Protein AF-A0AAW4VRD1-F1 (afdb_monomer)

Structure (mmCIF, N/CA/C/O backbone):
data_AF-A0AAW4VRD1-F1
#
_entry.id   AF-A0AAW4VRD1-F1
#
loop_
_atom_site.group_PDB
_atom_site.id
_atom_site.type_symbol
_atom_site.label_atom_id
_atom_site.label_alt_id
_atom_site.label_comp_id
_atom_site.label_asym_id
_atom_site.label_entity_id
_atom_site.label_seq_id
_a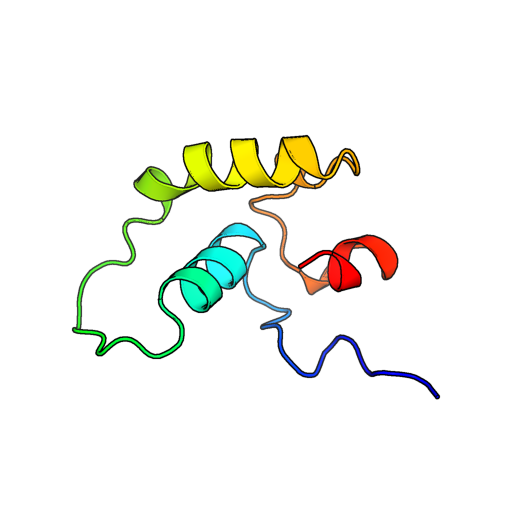tom_site.pdbx_PDB_ins_code
_atom_site.Cartn_x
_atom_site.Cartn_y
_atom_site.Cartn_z
_atom_site.occupancy
_atom_site.B_iso_or_equiv
_atom_site.auth_seq_id
_atom_site.auth_comp_id
_atom_site.auth_asym_id
_atom_site.auth_atom_id
_atom_site.pdbx_PDB_model_num
ATOM 1 N N . VAL A 1 1 ? 6.334 -15.635 19.189 1.00 44.75 1 VAL A N 1
ATOM 2 C CA . VAL A 1 1 ? 6.960 -15.456 17.859 1.00 44.75 1 VAL A CA 1
ATOM 3 C C . VAL A 1 1 ? 6.445 -14.144 17.290 1.00 44.75 1 VAL A C 1
ATOM 5 O O . VAL A 1 1 ? 5.367 -14.111 16.717 1.00 44.75 1 VAL A O 1
ATOM 8 N N . PHE A 1 2 ? 7.140 -13.045 17.590 1.00 38.72 2 PHE A N 1
ATOM 9 C CA . PHE A 1 2 ? 6.826 -11.719 17.056 1.00 38.72 2 PHE A CA 1
ATOM 10 C C . PHE A 1 2 ? 7.360 -11.692 15.622 1.00 38.72 2 PHE A C 1
ATOM 12 O O . PHE A 1 2 ? 8.570 -11.686 15.418 1.00 38.72 2 PHE A O 1
ATOM 19 N N . GLN A 1 3 ? 6.475 -11.774 14.631 1.00 50.81 3 GLN A N 1
ATOM 20 C CA . GLN A 1 3 ? 6.851 -11.400 13.273 1.00 50.81 3 GLN A CA 1
ATOM 21 C C . GLN A 1 3 ? 6.940 -9.880 13.277 1.00 50.81 3 GLN A C 1
ATOM 23 O O . GLN A 1 3 ? 5.928 -9.228 13.510 1.00 50.81 3 GLN A O 1
ATOM 28 N N . ASP A 1 4 ? 8.131 -9.315 13.094 1.00 50.53 4 ASP A N 1
ATOM 29 C CA . ASP A 1 4 ? 8.280 -7.883 12.852 1.00 50.53 4 ASP A CA 1
ATOM 30 C C . ASP A 1 4 ? 7.549 -7.550 11.539 1.00 50.53 4 ASP A C 1
ATOM 32 O O . ASP A 1 4 ? 8.063 -7.881 10.467 1.00 50.53 4 ASP A O 1
ATOM 36 N N . PRO A 1 5 ? 6.384 -6.870 11.559 1.00 53.47 5 PRO A N 1
ATOM 37 C CA . PRO A 1 5 ? 5.633 -6.545 10.339 1.00 53.47 5 PRO A CA 1
ATOM 38 C C . PRO A 1 5 ? 6.376 -5.531 9.446 1.00 53.47 5 PRO A C 1
ATOM 40 O O . PRO A 1 5 ? 5.911 -5.171 8.368 1.00 53.47 5 PRO A O 1
ATOM 43 N N . LYS A 1 6 ? 7.542 -5.056 9.907 1.00 53.69 6 LYS A N 1
ATOM 44 C CA . LYS A 1 6 ? 8.494 -4.228 9.164 1.00 53.69 6 LYS A CA 1
ATOM 45 C C . LYS A 1 6 ? 9.294 -5.034 8.132 1.00 53.69 6 LYS A C 1
ATOM 47 O O . LYS A 1 6 ? 9.834 -4.440 7.203 1.00 53.69 6 LYS A O 1
ATOM 52 N N . MET A 1 7 ? 9.396 -6.360 8.275 1.00 52.88 7 MET A N 1
ATOM 53 C CA . MET A 1 7 ? 10.057 -7.214 7.285 1.00 52.88 7 MET A CA 1
ATOM 54 C C . MET A 1 7 ? 9.098 -7.513 6.127 1.00 52.88 7 MET A C 1
ATOM 56 O O . MET A 1 7 ? 8.375 -8.501 6.147 1.00 52.88 7 MET A O 1
ATOM 60 N N . GLY A 1 8 ? 9.091 -6.650 5.106 1.00 59.28 8 GLY A N 1
ATOM 61 C CA . GLY A 1 8 ? 8.392 -6.913 3.838 1.00 59.28 8 GLY A CA 1
ATOM 62 C C . GLY A 1 8 ? 7.592 -5.742 3.269 1.00 59.28 8 GLY A C 1
ATOM 63 O O . GLY A 1 8 ? 7.228 -5.784 2.093 1.00 59.28 8 GLY A O 1
ATOM 64 N N . THR A 1 9 ? 7.376 -4.693 4.064 1.00 63.12 9 THR A N 1
ATOM 65 C CA . THR A 1 9 ? 6.703 -3.452 3.660 1.00 63.12 9 THR A CA 1
ATOM 66 C C . THR A 1 9 ? 7.651 -2.267 3.807 1.00 63.12 9 THR A C 1
ATOM 68 O O . THR A 1 9 ? 8.559 -2.277 4.638 1.00 63.12 9 THR A O 1
ATOM 71 N N . ALA A 1 10 ? 7.480 -1.239 2.979 1.00 73.44 10 ALA A N 1
ATOM 72 C CA . ALA A 1 10 ? 8.205 0.016 3.115 1.00 73.44 10 ALA A CA 1
ATOM 73 C C . ALA A 1 10 ? 7.377 0.968 4.003 1.00 73.44 10 ALA A C 1
ATOM 75 O O . ALA A 1 10 ? 6.402 1.541 3.516 1.00 73.44 10 ALA A O 1
ATOM 76 N N . PRO A 1 11 ? 7.733 1.163 5.290 1.00 70.25 11 PRO A N 1
ATOM 77 C CA . PRO A 1 11 ? 6.876 1.855 6.262 1.00 70.25 11 PRO A CA 1
ATOM 78 C C . PRO A 1 11 ? 6.676 3.344 5.958 1.00 70.25 11 PRO A C 1
ATOM 80 O O . PRO A 1 11 ? 5.625 3.897 6.267 1.00 70.25 11 PRO A O 1
ATOM 83 N N . ARG A 1 12 ? 7.655 3.982 5.299 1.00 77.81 12 ARG A N 1
ATOM 84 C CA . ARG A 1 12 ? 7.555 5.382 4.853 1.00 77.81 12 ARG A CA 1
ATOM 85 C C . ARG A 1 12 ? 6.740 5.560 3.571 1.00 77.81 12 ARG A C 1
ATOM 87 O O . ARG A 1 12 ? 6.405 6.689 3.235 1.00 77.81 12 ARG A O 1
ATOM 94 N N . MET A 1 13 ? 6.490 4.477 2.836 1.00 83.69 13 MET A N 1
ATOM 95 C CA . MET A 1 13 ? 5.696 4.510 1.611 1.00 83.69 13 MET A CA 1
ATOM 96 C C . MET A 1 13 ? 4.216 4.391 1.956 1.00 83.69 13 MET A C 1
ATOM 98 O O . MET A 1 13 ? 3.839 3.801 2.976 1.00 83.69 13 MET A O 1
ATOM 102 N N . THR A 1 14 ? 3.370 4.946 1.098 1.00 87.25 14 THR A N 1
ATOM 103 C CA . THR A 1 14 ? 1.923 4.823 1.262 1.00 87.25 14 THR A CA 1
ATOM 104 C C . THR A 1 14 ? 1.465 3.394 0.998 1.00 87.25 14 THR A C 1
ATOM 106 O O . THR A 1 14 ? 2.183 2.570 0.412 1.00 87.25 14 THR A O 1
ATOM 109 N N . VAL A 1 15 ? 0.246 3.085 1.431 1.00 85.44 15 VAL A N 1
ATOM 110 C CA . VAL A 1 15 ? -0.424 1.822 1.100 1.00 85.44 15 VAL A CA 1
ATOM 111 C C . VAL A 1 15 ? -0.465 1.617 -0.415 1.00 85.44 15 VAL A C 1
ATOM 113 O O . VAL A 1 15 ? -0.064 0.560 -0.900 1.00 85.44 15 VA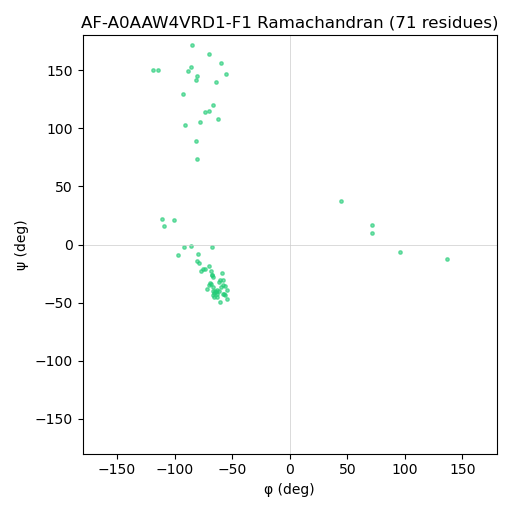L A O 1
ATOM 116 N N . ALA A 1 16 ? -0.856 2.647 -1.174 1.00 86.12 16 ALA A N 1
ATOM 117 C CA . ALA A 1 16 ? -0.896 2.600 -2.636 1.00 86.12 16 ALA A CA 1
ATOM 118 C C . ALA A 1 16 ? 0.458 2.219 -3.246 1.00 86.12 16 ALA A C 1
ATOM 120 O O . ALA A 1 16 ? 0.544 1.422 -4.179 1.00 86.12 16 ALA A O 1
ATOM 121 N N . GLU A 1 17 ? 1.533 2.807 -2.728 1.00 85.44 17 GLU A N 1
ATOM 122 C CA . GLU A 1 17 ? 2.869 2.574 -3.252 1.00 85.44 17 GLU A CA 1
ATOM 123 C C . GLU A 1 17 ? 3.380 1.171 -2.910 1.00 85.44 17 GLU A C 1
ATOM 125 O O . GLU A 1 17 ? 4.012 0.536 -3.754 1.00 85.44 17 GLU A O 1
ATOM 130 N N . ASN A 1 18 ? 3.082 0.661 -1.712 1.00 87.31 18 ASN A N 1
ATOM 131 C CA . ASN A 1 18 ? 3.405 -0.717 -1.341 1.00 87.31 18 ASN A CA 1
ATOM 132 C C . ASN A 1 18 ? 2.658 -1.718 -2.230 1.00 87.31 18 ASN A C 1
ATOM 134 O O . ASN A 1 18 ? 3.282 -2.637 -2.762 1.00 87.31 18 ASN A O 1
ATOM 138 N N . LEU A 1 19 ? 1.362 -1.494 -2.468 1.00 85.94 19 LEU A N 1
ATOM 139 C CA . LEU A 1 19 ? 0.551 -2.325 -3.360 1.00 85.94 19 LEU A CA 1
ATOM 140 C C . LEU A 1 19 ? 1.078 -2.306 -4.791 1.00 85.94 19 LEU A C 1
ATOM 142 O O . LEU 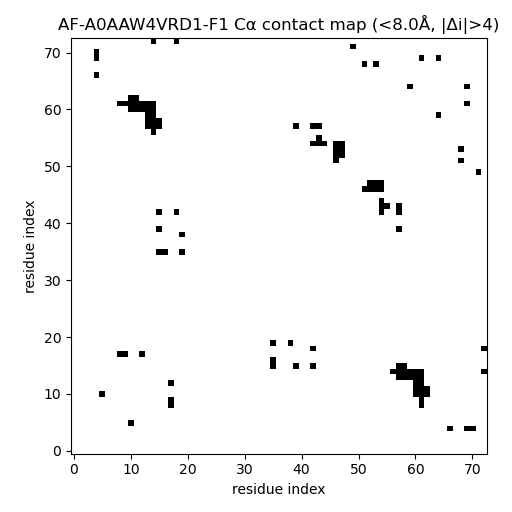A 1 19 ? 1.167 -3.348 -5.435 1.00 85.94 19 LEU A O 1
ATOM 146 N N . LEU A 1 20 ? 1.513 -1.148 -5.281 1.00 87.88 20 LEU A N 1
ATOM 147 C CA . LEU A 1 20 ? 2.122 -1.055 -6.601 1.00 87.88 20 LEU A CA 1
ATOM 148 C C . LEU A 1 20 ? 3.459 -1.804 -6.674 1.00 87.88 20 LEU A C 1
ATOM 150 O O . LEU A 1 20 ? 3.750 -2.493 -7.654 1.00 87.88 20 LEU A O 1
ATOM 154 N N . VAL A 1 21 ? 4.286 -1.694 -5.633 1.00 86.31 21 VAL A N 1
ATOM 155 C CA . VAL A 1 21 ? 5.548 -2.435 -5.561 1.00 86.31 21 VAL A CA 1
ATOM 156 C C . VAL A 1 21 ? 5.296 -3.941 -5.521 1.00 86.31 21 VAL A C 1
ATOM 158 O O . VAL A 1 21 ? 6.034 -4.680 -6.178 1.00 86.31 21 VAL A O 1
ATOM 161 N N . ALA A 1 22 ? 4.267 -4.380 -4.794 1.00 86.31 22 ALA A N 1
ATOM 162 C CA . ALA A 1 22 ? 3.834 -5.769 -4.720 1.00 86.31 22 ALA A CA 1
ATOM 163 C C . ALA A 1 22 ? 3.274 -6.271 -6.059 1.00 86.31 22 ALA A C 1
ATOM 165 O O . ALA A 1 22 ? 3.666 -7.347 -6.502 1.00 86.31 22 ALA A O 1
ATOM 166 N N . LYS A 1 23 ? 2.448 -5.470 -6.744 1.00 85.75 23 LYS A N 1
ATOM 167 C CA . LYS A 1 23 ? 1.846 -5.797 -8.046 1.00 85.75 23 LYS A CA 1
ATOM 168 C C . LYS A 1 23 ? 2.893 -6.124 -9.109 1.00 85.75 23 LYS A C 1
ATOM 170 O O . LYS A 1 23 ? 2.737 -7.095 -9.831 1.00 85.75 23 LYS A O 1
ATOM 175 N N . PHE A 1 24 ? 3.980 -5.355 -9.158 1.00 84.88 24 PHE A N 1
ATOM 176 C CA . PHE A 1 24 ? 5.088 -5.577 -10.100 1.00 84.88 24 PHE A CA 1
ATOM 177 C C . PHE A 1 24 ? 6.287 -6.295 -9.456 1.00 84.88 24 PHE A C 1
ATOM 179 O O . PHE A 1 24 ? 7.428 -6.153 -9.909 1.00 84.88 24 PHE A O 1
ATOM 186 N N . ARG A 1 25 ? 6.089 -7.001 -8.335 1.00 84.38 25 ARG A N 1
ATOM 187 C CA . ARG A 1 25 ? 7.168 -7.738 -7.667 1.00 84.38 25 ARG A CA 1
ATOM 188 C C . ARG A 1 25 ? 7.617 -8.889 -8.572 1.00 84.38 25 ARG A C 1
ATOM 190 O O . ARG A 1 25 ? 6.836 -9.777 -8.875 1.00 84.38 25 ARG A O 1
ATOM 197 N N . GLY A 1 26 ? 8.894 -8.888 -8.956 1.00 83.38 26 GLY A N 1
ATOM 198 C CA . GLY A 1 26 ? 9.483 -9.919 -9.821 1.00 83.38 26 GLY A CA 1
ATOM 199 C C . GLY A 1 26 ? 9.517 -9.560 -11.310 1.00 83.38 26 GLY A C 1
ATOM 200 O O . GLY A 1 26 ? 10.161 -10.267 -12.081 1.00 83.38 26 GLY A O 1
ATOM 201 N N . GLU A 1 27 ? 8.910 -8.443 -11.718 1.00 84.31 27 GLU A N 1
ATOM 202 C CA . GLU A 1 27 ? 8.971 -7.962 -13.100 1.00 84.31 27 GLU A CA 1
ATOM 203 C C . GLU A 1 27 ? 10.185 -7.054 -13.353 1.00 84.31 27 GLU A C 1
ATOM 205 O O . GLU A 1 27 ? 10.650 -6.324 -12.468 1.00 84.31 27 GLU A O 1
ATOM 210 N N . LYS A 1 28 ? 10.702 -7.067 -14.591 1.00 82.38 28 LYS A N 1
ATOM 211 C CA . LYS A 1 28 ? 11.763 -6.143 -15.020 1.00 82.38 28 LYS A CA 1
ATOM 212 C C . LYS A 1 28 ? 11.186 -4.729 -15.119 1.00 82.38 28 LYS A C 1
ATOM 214 O O . LYS A 1 28 ? 10.343 -4.461 -15.968 1.00 82.38 28 LYS A O 1
ATOM 219 N N . ARG A 1 29 ? 11.662 -3.815 -14.272 1.00 78.19 29 ARG A N 1
ATOM 220 C CA . ARG A 1 29 ? 11.231 -2.410 -14.265 1.00 78.19 29 ARG A CA 1
ATOM 221 C C . ARG A 1 29 ? 12.144 -1.549 -15.136 1.00 78.19 29 ARG A C 1
ATOM 223 O O . ARG A 1 29 ? 13.360 -1.576 -14.972 1.00 78.19 29 ARG A O 1
ATOM 230 N N . GLY A 1 30 ? 11.543 -0.769 -16.031 1.00 83.06 30 GLY A N 1
ATOM 231 C CA . GLY A 1 30 ? 12.210 0.344 -16.708 1.00 83.06 30 GLY A CA 1
ATOM 232 C C . GLY A 1 30 ? 12.161 1.627 -15.874 1.00 83.06 30 GLY A C 1
ATOM 233 O O . GLY A 1 30 ? 11.451 1.706 -14.870 1.00 83.06 30 GLY A O 1
ATOM 234 N N . LEU A 1 31 ? 12.888 2.657 -16.309 1.00 83.00 31 LEU A N 1
ATOM 235 C CA . LEU A 1 31 ? 12.809 4.001 -15.732 1.00 83.00 31 LEU A CA 1
ATOM 236 C C . LEU A 1 31 ? 11.583 4.733 -16.291 1.00 83.00 31 LEU A C 1
ATOM 238 O O . LEU A 1 31 ? 11.699 5.603 -17.149 1.00 83.00 31 LEU A O 1
ATOM 242 N N . ILE A 1 32 ? 10.400 4.334 -15.828 1.00 82.69 32 ILE A N 1
ATOM 243 C CA . ILE A 1 32 ? 9.126 4.963 -16.186 1.00 82.69 32 ILE A CA 1
ATOM 244 C C . ILE A 1 32 ? 8.487 5.634 -14.965 1.00 82.69 32 ILE A C 1
ATOM 246 O O . ILE A 1 32 ? 8.677 5.169 -13.834 1.00 82.69 32 ILE A O 1
ATOM 250 N N . PRO A 1 33 ? 7.707 6.712 -15.163 1.00 81.94 33 PRO A N 1
ATOM 251 C CA . PRO A 1 33 ? 6.872 7.265 -14.111 1.00 81.94 33 PRO A CA 1
ATOM 252 C C . PRO A 1 33 ? 5.935 6.203 -13.532 1.00 81.94 33 PRO A C 1
ATOM 254 O O . PRO A 1 33 ? 5.451 5.308 -14.218 1.00 81.94 33 PRO A O 1
ATOM 257 N N . ARG A 1 34 ? 5.656 6.319 -12.236 1.00 79.19 34 ARG A N 1
ATOM 258 C CA . ARG A 1 34 ? 4.947 5.298 -11.459 1.00 79.19 34 ARG A CA 1
ATOM 259 C C . ARG A 1 34 ? 3.454 5.148 -11.817 1.00 79.19 34 ARG A C 1
ATOM 261 O O . ARG A 1 34 ? 2.855 4.143 -11.459 1.00 79.19 34 ARG A O 1
ATOM 268 N N . HIS A 1 35 ? 2.850 6.149 -12.469 1.00 84.12 35 HIS A N 1
ATOM 269 C CA . HIS A 1 35 ? 1.419 6.206 -12.825 1.00 84.12 35 HIS A CA 1
ATOM 270 C C . HIS A 1 35 ? 0.464 5.767 -11.694 1.00 84.12 35 HIS A C 1
ATOM 272 O O . HIS A 1 35 ? -0.561 5.137 -11.936 1.00 84.12 35 HIS A O 1
ATOM 278 N N . LEU A 1 36 ? 0.789 6.120 -10.443 1.00 82.88 36 LEU A N 1
ATOM 279 C CA . LEU A 1 36 ? 0.079 5.653 -9.244 1.00 82.88 36 LEU A CA 1
ATOM 280 C C . LEU A 1 36 ? -1.428 5.966 -9.278 1.00 82.88 36 LEU A C 1
ATOM 282 O O . LEU A 1 36 ? -2.232 5.154 -8.835 1.00 82.88 36 LEU A O 1
ATOM 286 N N . ALA A 1 37 ? -1.807 7.117 -9.843 1.00 84.31 37 ALA A N 1
ATOM 287 C CA . ALA A 1 37 ? -3.201 7.543 -9.955 1.00 84.31 37 ALA A CA 1
ATOM 288 C C . ALA A 1 37 ? -4.065 6.553 -10.754 1.00 84.31 37 ALA A C 1
ATOM 290 O O . ALA A 1 37 ? -5.204 6.309 -10.374 1.00 84.31 37 ALA A O 1
ATOM 291 N N . SER A 1 38 ? -3.510 5.933 -11.799 1.00 87.00 38 SER A N 1
ATOM 292 C CA . SER A 1 38 ? -4.218 4.957 -12.637 1.00 87.00 38 SER A CA 1
ATOM 293 C C . SER A 1 38 ? -4.543 3.659 -11.895 1.00 87.00 38 SER A C 1
ATOM 295 O O . SER A 1 38 ? -5.510 2.990 -12.235 1.00 87.00 38 SER A O 1
ATOM 297 N N . TYR A 1 39 ? -3.755 3.308 -10.875 1.00 86.56 39 TYR A N 1
ATOM 298 C CA . TYR A 1 39 ? -3.944 2.092 -10.075 1.00 86.56 39 TYR A CA 1
ATOM 299 C C . TYR A 1 39 ? -4.707 2.342 -8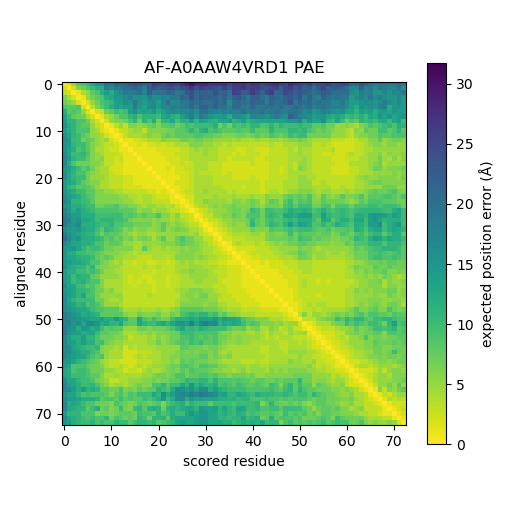.771 1.00 86.56 39 TYR A C 1
ATOM 301 O O . TYR A 1 39 ? -5.073 1.399 -8.074 1.00 86.56 39 TYR A O 1
ATOM 309 N N . LYS A 1 40 ? -4.950 3.608 -8.418 1.00 86.12 40 LYS A N 1
ATOM 310 C CA . LYS A 1 40 ? -5.545 3.980 -7.132 1.00 86.12 40 LYS A CA 1
ATOM 311 C C . LYS A 1 40 ? -6.968 3.440 -6.974 1.00 86.12 40 LYS A C 1
ATOM 313 O O . LYS A 1 40 ? -7.297 2.911 -5.919 1.00 86.12 40 LYS A O 1
ATOM 318 N N . GLU A 1 41 ? -7.776 3.523 -8.026 1.00 87.94 41 GLU A N 1
ATOM 319 C CA . GLU A 1 41 ? -9.157 3.021 -8.044 1.00 87.94 41 GLU A CA 1
ATOM 320 C C . GLU A 1 41 ? -9.219 1.485 -7.944 1.00 87.94 41 GLU A C 1
ATOM 322 O O . GLU A 1 41 ? -10.013 0.922 -7.183 1.00 87.94 41 GLU A O 1
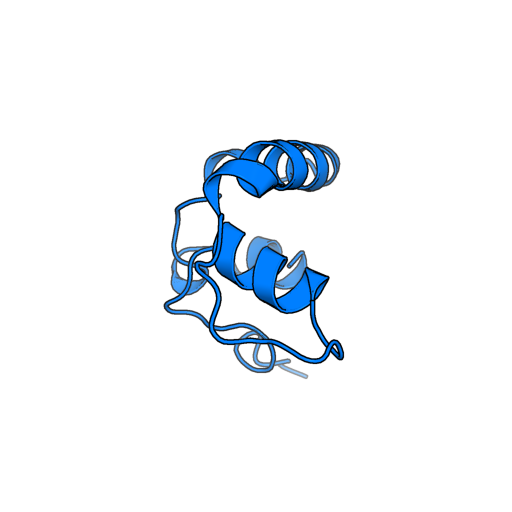ATOM 327 N N . GLU A 1 42 ? -8.306 0.794 -8.634 1.00 88.62 42 GLU A N 1
ATOM 328 C CA . GLU A 1 42 ? -8.147 -0.661 -8.534 1.00 88.62 42 GLU A CA 1
ATOM 329 C C . GLU A 1 42 ? -7.794 -1.072 -7.099 1.00 88.62 42 GLU A C 1
ATOM 331 O O . GLU A 1 42 ? -8.443 -1.940 -6.513 1.00 88.62 42 GLU A O 1
ATOM 336 N N . PHE A 1 43 ? -6.802 -0.410 -6.500 1.00 87.81 43 PHE A N 1
ATOM 337 C CA . PHE A 1 43 ? -6.382 -0.681 -5.129 1.00 87.81 43 PHE A CA 1
ATOM 338 C C . PHE A 1 43 ? -7.483 -0.372 -4.115 1.00 87.81 43 PHE A C 1
ATOM 340 O O . PHE A 1 43 ? -7.699 -1.183 -3.221 1.00 87.81 43 PHE A O 1
ATOM 347 N N . GLN A 1 44 ? -8.233 0.723 -4.267 1.00 87.06 44 GLN A N 1
ATOM 348 C CA . GLN A 1 44 ? -9.391 1.001 -3.407 1.00 87.06 44 GLN A CA 1
ATOM 349 C C . GLN A 1 44 ? -10.424 -0.122 -3.469 1.00 87.06 44 GLN A C 1
ATOM 351 O O . GLN A 1 44 ? -10.903 -0.566 -2.430 1.00 87.06 44 GLN A O 1
ATOM 356 N N . THR A 1 45 ? -10.712 -0.638 -4.664 1.00 87.25 45 THR A N 1
ATOM 357 C CA . THR A 1 45 ? -11.661 -1.745 -4.843 1.00 87.25 45 THR A CA 1
ATOM 358 C C . THR A 1 45 ? -11.166 -3.033 -4.179 1.00 87.25 45 THR A C 1
ATOM 360 O O . THR A 1 45 ? -11.950 -3.761 -3.570 1.00 87.25 45 THR A O 1
ATOM 363 N N . VAL A 1 46 ? -9.866 -3.332 -4.271 1.00 86.50 46 VAL A N 1
ATOM 364 C CA . VAL A 1 46 ? -9.260 -4.497 -3.604 1.00 86.50 46 VAL A CA 1
ATOM 365 C C . VAL A 1 46 ? -9.306 -4.34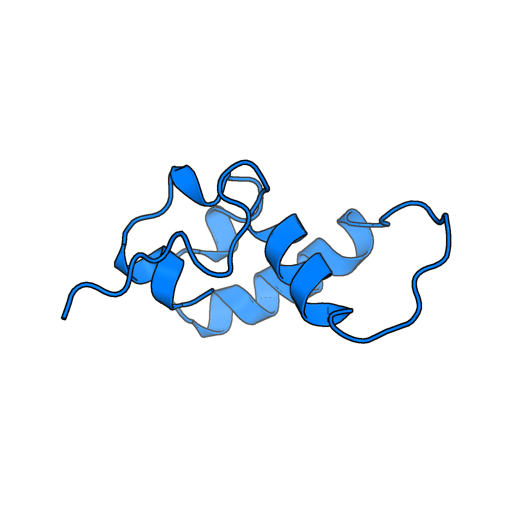1 -2.085 1.00 86.50 46 VAL A C 1
ATOM 367 O O . VAL A 1 46 ? -9.706 -5.273 -1.391 1.00 86.50 46 VAL A O 1
ATOM 370 N N . LEU A 1 47 ? -8.954 -3.163 -1.568 1.00 84.81 47 LEU A N 1
ATOM 371 C CA . LEU A 1 47 ? -8.955 -2.880 -0.134 1.00 84.81 47 LEU A CA 1
ATOM 372 C C . LEU A 1 47 ? -10.368 -2.878 0.460 1.00 84.81 47 LEU A C 1
ATOM 374 O O . LEU A 1 47 ? -10.563 -3.407 1.552 1.00 84.81 47 LEU A O 1
ATOM 378 N N . ALA A 1 48 ? -11.363 -2.393 -0.285 1.00 85.88 48 ALA A N 1
ATOM 379 C CA . ALA A 1 48 ? -12.763 -2.419 0.132 1.00 85.88 48 ALA A CA 1
ATOM 380 C C . ALA A 1 48 ? -13.281 -3.851 0.359 1.00 85.88 48 ALA A C 1
ATOM 382 O O . ALA A 1 48 ? -14.104 -4.076 1.243 1.00 85.88 48 ALA A O 1
ATOM 383 N N . LYS A 1 49 ? -12.760 -4.850 -0.373 1.00 83.88 49 LYS A N 1
ATOM 384 C CA . LYS A 1 49 ? -13.106 -6.270 -0.153 1.00 83.88 49 LYS A CA 1
ATOM 385 C C . LYS A 1 49 ? -12.572 -6.825 1.167 1.00 83.88 49 LYS A C 1
ATOM 387 O O . LYS A 1 49 ? -13.108 -7.812 1.659 1.00 83.88 49 LYS A O 1
ATOM 392 N N . ILE A 1 50 ? -11.525 -6.219 1.726 1.00 81.69 50 ILE A N 1
ATOM 393 C CA . ILE A 1 50 ? -10.922 -6.636 3.000 1.00 81.69 50 ILE A CA 1
ATOM 394 C C . ILE A 1 50 ? -11.784 -6.157 4.183 1.00 81.69 50 ILE A C 1
ATOM 396 O O . ILE A 1 50 ? -11.738 -6.759 5.252 1.00 81.69 50 ILE A O 1
ATOM 400 N N . GLY A 1 51 ? -12.604 -5.112 3.999 1.00 69.75 51 GLY A N 1
ATOM 401 C CA . GLY A 1 51 ? -13.628 -4.699 4.969 1.00 69.75 51 GLY A CA 1
ATOM 402 C C . GLY A 1 51 ? -13.097 -4.054 6.255 1.00 69.75 51 GLY A C 1
ATOM 403 O O . GLY A 1 51 ? -13.829 -3.959 7.234 1.00 69.75 51 GLY A O 1
ATOM 404 N N . ASN A 1 52 ? -11.838 -3.602 6.262 1.00 73.00 52 ASN A N 1
ATOM 405 C CA . ASN A 1 52 ? -11.149 -3.066 7.447 1.00 73.00 52 ASN A CA 1
ATOM 406 C C . ASN A 1 52 ? -10.917 -1.539 7.399 1.00 73.00 52 ASN A C 1
ATOM 408 O O . ASN A 1 52 ? -10.075 -1.017 8.137 1.00 73.00 52 ASN A O 1
ATOM 412 N N . GLY A 1 53 ? -11.609 -0.821 6.506 1.00 75.81 53 GLY A N 1
ATOM 413 C CA . GLY A 1 53 ? -11.480 0.632 6.343 1.00 75.81 53 GLY A CA 1
ATOM 414 C C . GLY A 1 53 ? -10.162 1.084 5.703 1.00 75.81 53 GLY A C 1
ATOM 415 O O . GLY A 1 53 ? -9.855 2.276 5.710 1.00 75.81 53 GLY A O 1
ATOM 416 N N . LEU A 1 54 ? -9.362 0.151 5.170 1.00 77.56 54 LEU A N 1
ATOM 417 C CA . LEU A 1 54 ? -8.042 0.426 4.591 1.00 77.56 54 LEU A CA 1
ATOM 418 C C . LEU A 1 54 ? -8.133 1.247 3.298 1.00 77.56 54 LEU A C 1
ATOM 420 O O . LEU A 1 54 ? -7.218 1.998 2.969 1.00 77.56 54 LEU A O 1
ATOM 424 N N . GLU A 1 55 ? -9.257 1.139 2.594 1.00 79.94 55 GLU A N 1
ATOM 425 C CA . GLU A 1 55 ? -9.587 1.894 1.389 1.00 79.94 55 GLU A CA 1
ATOM 426 C C . GLU A 1 55 ? -9.572 3.415 1.615 1.00 79.94 55 GLU A C 1
ATOM 428 O O . GLU A 1 55 ? -9.186 4.167 0.718 1.00 79.94 55 GLU A O 1
ATOM 433 N N . ASN A 1 56 ? -9.886 3.863 2.836 1.00 82.25 56 ASN A N 1
ATOM 434 C CA . ASN A 1 56 ? -9.856 5.276 3.226 1.00 82.25 56 ASN A CA 1
ATOM 435 C C . ASN A 1 56 ? -8.440 5.767 3.571 1.00 82.25 56 ASN A C 1
ATOM 437 O O . ASN A 1 56 ? -8.193 6.970 3.633 1.00 82.25 56 ASN A O 1
ATOM 441 N N . HIS A 1 57 ? -7.494 4.845 3.769 1.00 82.69 57 HIS A N 1
ATOM 442 C CA . HIS A 1 57 ? -6.116 5.124 4.177 1.00 82.69 57 HIS A CA 1
ATOM 443 C C . HIS A 1 57 ? -5.097 4.840 3.066 1.00 82.69 57 HIS A C 1
ATOM 445 O O . HIS A 1 57 ? -3.907 4.677 3.330 1.00 82.69 57 HIS A O 1
ATOM 451 N N . ILE A 1 58 ? -5.536 4.825 1.805 1.00 83.31 58 ILE A N 1
ATOM 452 C CA . ILE A 1 58 ? -4.689 4.470 0.661 1.00 83.31 58 ILE A CA 1
ATOM 453 C C . ILE A 1 58 ? -3.475 5.406 0.469 1.00 83.31 58 ILE A C 1
ATOM 455 O O . ILE A 1 58 ? -2.402 4.964 0.054 1.00 83.31 58 ILE A O 1
ATOM 459 N N . ASP A 1 59 ? -3.627 6.688 0.818 1.00 83.62 59 ASP A N 1
ATOM 460 C CA . ASP A 1 59 ? -2.565 7.705 0.767 1.00 83.62 59 ASP A CA 1
ATOM 461 C C . ASP A 1 59 ? -1.797 7.836 2.092 1.00 83.62 59 ASP A C 1
ATOM 463 O O . ASP A 1 59 ? -0.860 8.623 2.201 1.00 83.62 59 ASP A O 1
ATOM 467 N N . THR A 1 60 ? -2.190 7.081 3.119 1.00 84.62 60 THR A N 1
ATOM 468 C CA . THR A 1 60 ? -1.522 7.109 4.422 1.00 84.62 60 THR A CA 1
ATOM 469 C C . THR A 1 60 ? -0.270 6.233 4.372 1.00 84.62 60 THR A C 1
ATOM 471 O O . THR A 1 60 ? -0.264 5.173 3.740 1.00 84.62 60 THR A O 1
ATOM 474 N N . ALA A 1 61 ? 0.810 6.669 5.026 1.00 82.56 61 ALA A N 1
ATOM 475 C CA . ALA A 1 61 ? 2.006 5.843 5.168 1.00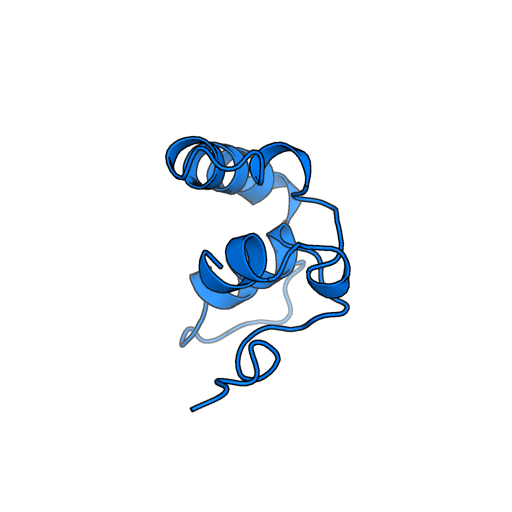 82.56 61 ALA A CA 1
ATOM 476 C C . ALA A 1 61 ? 1.692 4.586 5.992 1.00 82.56 61 ALA A C 1
ATOM 478 O O . ALA A 1 61 ? 0.987 4.656 7.002 1.00 82.56 61 ALA A O 1
ATOM 479 N N . VAL A 1 62 ? 2.246 3.443 5.581 1.00 78.75 62 VAL A N 1
ATOM 480 C CA . VAL A 1 62 ? 2.001 2.141 6.230 1.00 78.75 62 VAL A CA 1
ATOM 481 C C . VAL A 1 62 ? 2.412 2.149 7.710 1.00 78.75 62 VAL A C 1
ATOM 483 O O . VAL A 1 62 ? 1.856 1.404 8.514 1.00 78.75 62 VAL A O 1
ATOM 486 N N . GLU A 1 63 ? 3.339 3.024 8.104 1.00 76.69 63 GLU A N 1
ATOM 487 C CA . GLU A 1 63 ? 3.732 3.241 9.500 1.00 76.69 63 GLU A CA 1
ATOM 488 C C . GLU A 1 63 ? 2.574 3.655 10.425 1.00 76.69 63 GLU A C 1
ATOM 490 O O . GLU A 1 63 ? 2.546 3.226 11.578 1.00 76.69 63 GLU A O 1
ATOM 495 N N . PHE A 1 64 ? 1.603 4.428 9.926 1.00 76.06 64 PHE A N 1
ATOM 496 C CA . PHE A 1 64 ? 0.466 4.911 10.720 1.00 76.06 64 PHE 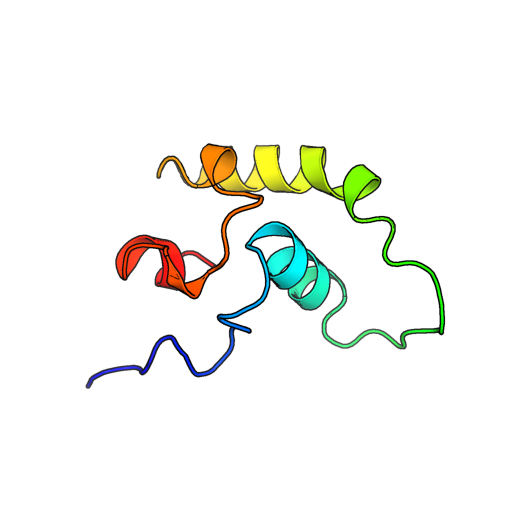A CA 1
ATOM 497 C C . PHE A 1 64 ? -0.701 3.917 10.785 1.00 76.06 64 PHE A C 1
ATOM 499 O O . PHE A 1 64 ? -1.703 4.186 11.445 1.00 76.06 64 PHE A O 1
ATOM 506 N N . LEU A 1 65 ? -0.586 2.765 10.119 1.00 73.94 65 LEU A N 1
ATOM 507 C CA . LEU A 1 65 ? -1.608 1.728 10.157 1.00 73.94 65 LEU A CA 1
ATOM 508 C C . LEU A 1 65 ? -1.505 0.876 11.424 1.00 73.94 65 LEU A C 1
ATOM 510 O O . LEU A 1 65 ? -0.419 0.541 11.919 1.00 73.94 65 LEU A O 1
ATOM 514 N N . SER A 1 66 ? -2.664 0.446 11.922 1.00 72.00 66 SER A N 1
ATOM 515 C CA . SER A 1 66 ? -2.727 -0.493 13.042 1.00 72.00 66 SER A CA 1
ATOM 516 C C . SER A 1 66 ? -2.011 -1.811 12.700 1.00 72.00 66 SER A C 1
ATOM 518 O O . SER A 1 66 ? -1.832 -2.170 11.535 1.00 72.00 66 SER A O 1
ATOM 520 N N . GLY A 1 67 ? -1.554 -2.554 13.714 1.00 70.12 67 GLY A N 1
ATOM 521 C CA . GLY A 1 67 ? -0.846 -3.826 13.499 1.00 70.12 67 GLY A CA 1
ATOM 522 C C . GLY A 1 67 ? -1.631 -4.826 12.634 1.00 70.12 67 GLY A C 1
ATOM 523 O O . GLY A 1 67 ? -1.044 -5.441 11.750 1.00 70.12 67 GLY A O 1
ATOM 524 N N . GLY A 1 68 ? -2.955 -4.911 12.820 1.00 70.50 68 GLY A N 1
ATOM 525 C CA . GLY A 1 68 ? -3.831 -5.777 12.019 1.00 70.50 68 GLY A CA 1
ATOM 526 C C . GLY A 1 68 ? -4.010 -5.306 10.573 1.00 70.50 68 GLY A C 1
ATOM 527 O O . GLY A 1 68 ? -4.038 -6.117 9.656 1.00 70.50 68 GLY A O 1
ATOM 528 N N . GLN A 1 69 ? -4.038 -3.993 10.342 1.00 66.75 69 GLN A N 1
ATOM 529 C CA . GLN A 1 69 ? -4.081 -3.420 8.993 1.00 66.75 69 GLN A CA 1
ATOM 530 C C . GLN A 1 69 ? -2.777 -3.647 8.219 1.00 66.75 69 GLN A C 1
ATOM 532 O O . GLN A 1 69 ? -2.810 -3.870 7.015 1.00 66.75 69 GLN A O 1
ATOM 537 N N . ARG A 1 70 ? -1.631 -3.642 8.910 1.00 69.88 70 ARG A N 1
ATOM 538 C CA . ARG A 1 70 ? -0.329 -3.960 8.304 1.00 69.88 70 ARG A CA 1
ATOM 539 C C . ARG A 1 70 ? -0.186 -5.427 7.919 1.00 69.88 70 ARG A C 1
ATOM 541 O O . ARG A 1 70 ? 0.489 -5.712 6.945 1.00 69.88 70 ARG A O 1
ATOM 548 N N . GLN A 1 71 ? -0.799 -6.343 8.667 1.00 67.06 71 GLN A N 1
ATOM 549 C CA . GLN A 1 71 ? -0.787 -7.773 8.334 1.00 67.06 71 GLN A CA 1
ATOM 550 C C . GLN A 1 71 ? -1.688 -8.125 7.146 1.00 67.06 71 GLN A C 1
ATOM 552 O O . GLN A 1 71 ? -1.502 -9.173 6.538 1.00 67.06 71 GLN A O 1
ATOM 557 N N . ALA A 1 72 ? -2.663 -7.271 6.827 1.00 67.19 72 ALA A N 1
ATOM 558 C CA . ALA A 1 72 ? -3.530 -7.448 5.666 1.00 67.19 72 ALA A CA 1
ATOM 559 C C . ALA A 1 72 ? -2.877 -7.002 4.338 1.00 67.19 72 ALA A C 1
ATOM 561 O O . ALA A 1 72 ? -3.480 -7.210 3.286 1.00 67.19 72 ALA A O 1
ATOM 562 N N . LEU A 1 73 ? -1.696 -6.369 4.398 1.00 67.44 73 LEU A N 1
ATOM 563 C CA . LEU A 1 73 ? -0.970 -5.756 3.278 1.00 67.44 73 LEU A CA 1
ATOM 564 C C . LEU A 1 73 ? 0.168 -6.628 2.738 1.00 67.44 73 LEU A C 1
ATOM 566 O O . LEU A 1 73 ? 0.866 -7.274 3.551 1.00 67.44 73 LEU A O 1
#

pLDDT: mean 77.36, std 11.47, range [38.72, 88.62]

Radius of gyration: 12.55 Å; Cα contacts (8 Å, |Δi|>4): 59; chains: 1; bounding box: 26×23×35 Å

Secondary structure (DSSP, 8-state):
----TTSSS-TTSBHHHHHHHHHTTTS---S----HHHHHHHHHHHHHHH-SSGGGGTTSBGGGS-HHHHHT-

Sequence (73 aa):
VFQDPKMGTAPRMTVAENLLVAKFRGEKRGLIPRHLASYKEEFQTVLAKIGNGLENHIDTAVEFLSGGQRQAL

Mean predicted aligned error: 7.52 Å

InterPro domains:
  IPR027417 P-loop containing nucleoside triphosphate hydrolase [G3DSA:3.40.50.300] (1-73)

Organism: NCBI:txid1982628

Solvent-accessible surface area (backbone atoms only — not comparable to full-atom values): 4614 Å² total; per-residue (Å²): 136,86,75,63,78,68,76,86,54,58,47,87,36,24,41,52,54,47,52,52,51,57,73,52,59,92,57,91,79,73,102,62,84,81,62,59,76,78,47,45,65,58,50,32,57,57,33,52,74,70,70,74,67,51,42,82,41,35,83,38,38,45,64,80,46,54,77,70,60,50,71,74,103

Nearest PDB structures (foldseek):
  7k2t-assembly1_C  TM=6.185E-01  e=1.190E+00  Aquifex aeolicus VF5

Foldseek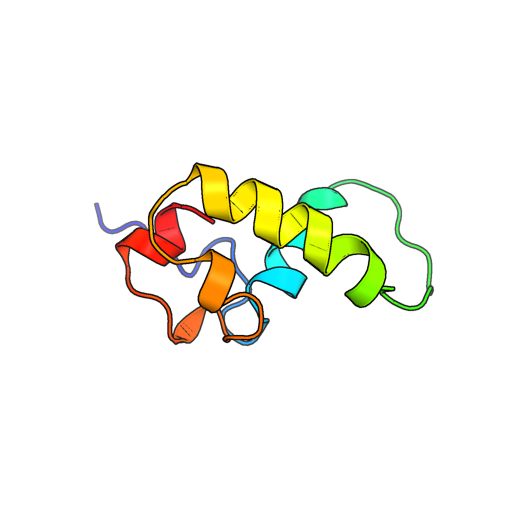 3Di:
DDDPLVVQADQQAFQLVRVLCVVCPPPDDDPDDSPSVVCLVVVLVVVVVVVPCCSVRRRPGNNPDDPVSSVVD